Protein AF-A0A022RJA8-F1 (afdb_monomer)

Radius of gyration: 11.73 Å; Cα contacts (8 Å, |Δi|>4): 151; chains: 1; bounding box: 28×22×30 Å

InterPro domains:
  IPR001971 Small ribosomal subunit protein uS11 [PF00411] (4-78)
  IPR001971 Small ribosomal subunit protein uS11 [PIRSF002131] (3-77)
  IPR001971 Small ribosomal subunit protein uS11 [PTHR11759] (3-78)
  IPR036967 Small ribosomal subunit protein uS11 superfamily [G3DSA:3.30.420.80] (1-79)

Mean predicted aligned error: 3.62 Å

Solvent-accessible surface area (backbone atoms only — not comparable to full-atom values): 4341 Å² total; per-residue (Å²): 66,24,39,63,73,39,23,41,37,74,42,58,49,99,85,69,48,76,76,38,60,28,20,7,60,83,63,72,30,60,73,77,56,12,38,32,34,66,26,15,23,49,6,32,48,60,23,45,51,65,40,47,78,69,65,57,69,78,82,84,88,80,86,44,74,62,40,67,21,53,65,36,26,52,52,39,47,69,74,73,88

Secondary structure (DSSP, 8-state):
-B-SS-BEEEEE-TTS-EEEEEETTTTT--GGGGGSHHHHHHHHHHHHHHHHTTT---------S-STHHHHHHHHHHHH-

Nearest PDB structures (foldseek):
  8cgu-assembly1_K  TM=9.536E-01  e=6.733E-09  Escherichia coli BW25113
  8cdv-assembly1_V  TM=9.690E-01  e=7.734E-09  Bacillus subtilis subsp. subtilis str. 168
  8buu-assembly1_k  TM=9.671E-01  e=2.344E-08  Bacillus subtilis subsp. subtilis str. 168
  6yt9-assembly1_l  TM=9.618E-01  e=1.632E-07  Acinetobacter baumannii
  8rd8-assembly1_KU  TM=9.682E-01  e=3.044E-07  Psychrobacter urativorans

Organism: Erythranthe guttata (NCBI:txid4155)

Foldseek 3Di:
DAEQFKAKDFDADPVRHTPFIFMLVNLVQDDPRRNALVSLLSRLLVRLVSVVVVVDDDDDDDDDYDGPNVVSSVVSVVVRD

pLDDT: mean 88.87, std 4.22, range [74.38, 95.06]

Structure (mmCIF, N/CA/C/O backbone):
data_AF-A0A022RJA8-F1
#
_entry.id   AF-A0A022RJA8-F1
#
loop_
_atom_site.group_PDB
_atom_site.id
_atom_site.type_symbol
_atom_site.label_atom_id
_atom_site.label_alt_id
_atom_site.label_comp_id
_atom_site.label_asym_id
_atom_site.label_entity_id
_atom_site.label_seq_id
_atom_site.pdbx_PDB_ins_code
_atom_site.Cartn_x
_atom_site.Cartn_y
_atom_site.Cartn_z
_atom_site.occupancy
_atom_site.B_iso_or_equiv
_atom_site.auth_seq_id
_atom_site.auth_comp_id
_atom_site.auth_asym_id
_atom_site.auth_atom_id
_atom_site.pdbx_PDB_model_num
ATOM 1 N N . HIS A 1 1 ? -2.720 -6.277 -4.878 1.00 83.44 1 HIS A N 1
ATOM 2 C CA . HIS A 1 1 ? -2.407 -6.736 -6.243 1.00 83.44 1 HIS A CA 1
ATOM 3 C C . HIS A 1 1 ? -1.080 -6.136 -6.682 1.00 83.44 1 HIS A C 1
ATOM 5 O O . HIS A 1 1 ? -0.933 -4.920 -6.683 1.00 83.44 1 HIS A O 1
ATOM 11 N N . THR A 1 2 ? -0.105 -6.981 -6.997 1.00 81.31 2 THR A N 1
ATOM 12 C CA . THR A 1 2 ? 1.244 -6.580 -7.411 1.00 81.31 2 THR A CA 1
ATOM 13 C C . THR A 1 2 ? 1.445 -6.947 -8.874 1.00 81.31 2 THR A C 1
ATOM 15 O O . THR A 1 2 ? 1.361 -8.126 -9.218 1.00 81.31 2 THR A O 1
ATOM 18 N N . GLN A 1 3 ? 1.698 -5.949 -9.716 1.00 82.06 3 GLN A N 1
ATOM 19 C CA . GLN A 1 3 ? 2.125 -6.106 -11.106 1.00 82.06 3 GLN A CA 1
ATOM 20 C C . GLN A 1 3 ? 3.554 -5.564 -11.258 1.00 82.06 3 GLN A C 1
ATOM 22 O O . GLN A 1 3 ? 4.054 -4.852 -10.386 1.00 82.06 3 GLN A O 1
ATOM 27 N N . THR A 1 4 ? 4.205 -5.854 -12.383 1.00 79.50 4 THR A N 1
ATOM 28 C CA . THR A 1 4 ? 5.526 -5.296 -12.730 1.00 79.50 4 THR A CA 1
ATOM 29 C C . THR A 1 4 ? 5.513 -3.772 -12.826 1.00 79.50 4 THR A C 1
ATOM 31 O O . THR A 1 4 ? 6.497 -3.132 -12.473 1.00 79.50 4 THR A O 1
ATOM 34 N N . HIS A 1 5 ? 4.389 -3.192 -13.254 1.00 85.38 5 HIS A N 1
ATOM 35 C CA . HIS A 1 5 ? 4.280 -1.762 -13.544 1.00 85.38 5 HIS A CA 1
ATOM 36 C C . HIS A 1 5 ? 3.591 -0.942 -12.456 1.00 85.38 5 HIS A C 1
ATOM 3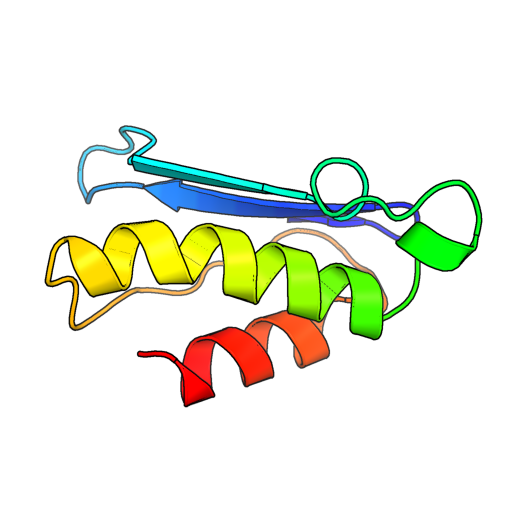8 O O . HIS A 1 5 ? 3.636 0.281 -12.523 1.00 85.38 5 HIS A O 1
ATOM 44 N N . ASN A 1 6 ? 2.907 -1.578 -11.501 1.00 85.38 6 ASN A N 1
ATOM 45 C CA . ASN A 1 6 ? 2.218 -0.892 -10.410 1.00 85.38 6 ASN A CA 1
ATOM 46 C C . ASN A 1 6 ? 1.888 -1.868 -9.274 1.00 85.38 6 ASN A C 1
ATOM 48 O O . ASN A 1 6 ? 1.634 -3.054 -9.496 1.00 85.38 6 ASN A O 1
ATOM 52 N N . THR A 1 7 ? 1.828 -1.353 -8.052 1.00 90.81 7 THR A N 1
ATOM 53 C CA . THR A 1 7 ? 1.306 -2.078 -6.894 1.00 90.81 7 THR A CA 1
ATOM 54 C C . THR A 1 7 ? 0.094 -1.342 -6.355 1.00 90.81 7 THR A C 1
ATOM 56 O O . THR A 1 7 ? 0.171 -0.156 -6.052 1.00 90.81 7 THR A O 1
ATOM 59 N N . ILE A 1 8 ? -1.017 -2.063 -6.232 1.00 93.00 8 ILE A N 1
ATOM 60 C CA . ILE A 1 8 ? -2.276 -1.571 -5.679 1.00 93.00 8 ILE A CA 1
ATOM 61 C C . ILE A 1 8 ? -2.574 -2.388 -4.427 1.00 93.00 8 ILE A C 1
ATOM 63 O O . ILE A 1 8 ? -2.645 -3.618 -4.479 1.00 93.00 8 ILE A O 1
ATOM 67 N N . VAL A 1 9 ? -2.755 -1.720 -3.300 1.00 93.00 9 VAL A N 1
ATOM 68 C CA . VAL A 1 9 ? -3.141 -2.312 -2.023 1.00 93.00 9 VAL A CA 1
ATOM 69 C C . VAL A 1 9 ? -4.583 -1.921 -1.754 1.00 93.00 9 VAL A C 1
ATOM 71 O O . VAL A 1 9 ? -4.937 -0.748 -1.796 1.00 93.00 9 VAL A O 1
ATOM 74 N N . THR A 1 10 ? -5.418 -2.918 -1.500 1.00 94.00 10 THR A N 1
ATOM 75 C CA . THR A 1 10 ? -6.836 -2.734 -1.198 1.00 94.00 10 THR A CA 1
ATOM 76 C C . THR A 1 10 ? -7.120 -3.468 0.090 1.00 94.00 10 THR A C 1
ATOM 78 O O . THR A 1 10 ? -6.744 -4.631 0.229 1.00 94.00 10 THR A O 1
ATOM 81 N N . ILE A 1 11 ? -7.770 -2.780 1.014 1.00 92.00 11 ILE A N 1
ATOM 82 C CA . ILE A 1 11 ? -8.161 -3.304 2.309 1.00 92.00 11 ILE A CA 1
ATOM 83 C C . ILE A 1 11 ? -9.676 -3.374 2.329 1.00 92.00 11 ILE A C 1
ATOM 85 O O . ILE A 1 11 ? -10.371 -2.404 2.008 1.00 92.00 11 ILE A O 1
ATOM 89 N N . THR A 1 12 ? -10.182 -4.542 2.695 1.00 92.75 12 THR A N 1
ATOM 90 C CA . THR A 1 12 ? -11.608 -4.827 2.742 1.00 92.75 12 THR A CA 1
ATOM 91 C C . THR A 1 12 ? -12.007 -5.322 4.119 1.00 92.75 12 THR A C 1
ATOM 93 O O . THR A 1 12 ? -11.228 -5.977 4.804 1.00 92.75 12 THR A O 1
ATOM 96 N N . ASP A 1 13 ? -13.252 -5.056 4.485 1.00 89.56 13 ASP A N 1
ATOM 97 C CA . ASP A 1 13 ? -13.935 -5.737 5.582 1.00 89.56 13 ASP A CA 1
ATOM 98 C C . ASP A 1 13 ? -14.209 -7.212 5.205 1.00 89.56 13 ASP A C 1
ATOM 100 O O . ASP A 1 13 ? -14.166 -7.580 4.027 1.00 89.56 13 ASP A O 1
ATOM 104 N N . VAL A 1 14 ? -14.570 -8.053 6.176 1.00 87.38 14 VAL A N 1
ATOM 105 C CA . VAL A 1 14 ? -14.903 -9.482 5.991 1.00 87.38 14 VAL A CA 1
ATOM 106 C C . VAL A 1 14 ? -16.056 -9.708 5.007 1.00 87.38 14 VAL A C 1
ATOM 108 O O . VAL A 1 14 ? -16.197 -10.777 4.424 1.00 87.38 14 VAL A O 1
ATOM 111 N N . ARG A 1 15 ? -16.876 -8.675 4.782 1.00 91.19 15 ARG A N 1
ATOM 112 C CA . ARG A 1 15 ? -17.977 -8.662 3.806 1.00 91.19 15 ARG A CA 1
ATOM 113 C C . ARG A 1 15 ? -17.536 -8.296 2.382 1.00 91.19 15 ARG A C 1
ATOM 115 O O . ARG A 1 15 ? -18.386 -8.150 1.511 1.00 91.19 15 ARG A O 1
ATOM 122 N N . GLY A 1 16 ? -16.242 -8.061 2.153 1.00 88.81 16 GLY A N 1
ATOM 123 C CA . GLY A 1 16 ? -15.683 -7.654 0.858 1.00 88.81 16 GLY A CA 1
ATOM 124 C C . GLY A 1 16 ? -15.867 -6.171 0.514 1.00 88.81 16 GLY A C 1
ATOM 125 O O . GLY A 1 16 ? -15.566 -5.757 -0.603 1.00 88.81 16 GLY A O 1
ATOM 126 N N . ARG A 1 17 ? -16.347 -5.348 1.454 1.00 92.31 17 ARG A N 1
ATOM 127 C CA . ARG A 1 17 ? -16.486 -3.896 1.252 1.00 92.31 17 ARG A CA 1
ATOM 128 C C . ARG A 1 17 ? -15.125 -3.225 1.379 1.00 92.31 17 ARG A C 1
ATOM 130 O O . ARG A 1 17 ? -14.431 -3.465 2.363 1.00 92.31 17 ARG A O 1
ATOM 137 N N . VAL A 1 18 ? -14.762 -2.381 0.416 1.00 93.12 18 VAL A N 1
ATOM 138 C CA . VAL A 1 18 ? -13.497 -1.631 0.443 1.00 93.12 18 VAL A CA 1
ATOM 139 C C . VAL A 1 18 ? -13.554 -0.570 1.540 1.00 93.12 18 VAL A C 1
ATOM 141 O O . VAL A 1 18 ? -14.445 0.274 1.534 1.00 93.12 18 VAL A O 1
ATOM 144 N N . VAL A 1 19 ? -12.597 -0.627 2.465 1.00 91.88 19 VAL A N 1
ATOM 145 C CA . VAL A 1 19 ? -12.437 0.343 3.561 1.00 91.88 19 VAL A CA 1
ATOM 146 C C . VAL A 1 19 ? -11.396 1.393 3.185 1.00 91.88 19 VAL A C 1
ATOM 148 O O . VAL A 1 19 ? -11.605 2.585 3.379 1.00 91.88 19 VAL A O 1
ATOM 151 N N . SER A 1 20 ? -10.278 0.945 2.614 1.00 92.94 20 SER A N 1
ATOM 152 C CA . SER A 1 20 ? -9.183 1.803 2.171 1.00 92.94 20 SER A CA 1
ATOM 153 C C . SER A 1 20 ? -8.463 1.158 0.994 1.00 92.94 20 SER A C 1
ATOM 155 O O . SER A 1 20 ? -8.430 -0.067 0.853 1.00 92.94 20 SER A O 1
ATOM 157 N N . TRP A 1 21 ? -7.873 1.978 0.134 1.00 94.56 21 TRP A N 1
ATOM 158 C CA . TRP A 1 21 ? -6.995 1.511 -0.923 1.00 94.56 21 TRP A CA 1
ATOM 159 C C . TRP A 1 21 ? -5.955 2.575 -1.251 1.00 94.56 21 T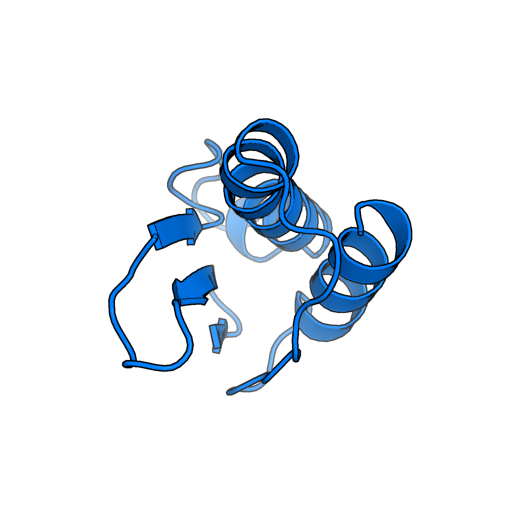RP A C 1
ATOM 161 O O . TRP A 1 21 ? -6.176 3.771 -1.080 1.00 94.56 21 TRP A O 1
ATOM 171 N N . SER A 1 22 ? -4.806 2.132 -1.739 1.00 95.06 22 SER A N 1
ATOM 172 C CA . SER A 1 22 ? -3.775 3.012 -2.269 1.00 95.06 22 SER A CA 1
ATOM 173 C C . SER A 1 22 ? -2.930 2.266 -3.293 1.00 95.06 22 SER A C 1
ATOM 175 O O . SER A 1 22 ? -2.924 1.039 -3.365 1.00 95.06 22 SER A O 1
ATOM 177 N N . SER A 1 23 ? -2.222 3.010 -4.124 1.00 94.25 23 SER A N 1
ATOM 178 C CA . SER A 1 23 ? -1.357 2.506 -5.180 1.00 94.25 23 SER A CA 1
ATOM 179 C C . SER A 1 23 ? -0.060 3.305 -5.238 1.00 94.25 23 SER A C 1
ATOM 181 O O . SER A 1 23 ? 0.062 4.363 -4.609 1.00 94.25 23 SER A O 1
ATOM 183 N N . ALA A 1 24 ? 0.918 2.822 -6.004 1.00 92.62 24 ALA A N 1
ATOM 184 C CA . ALA A 1 24 ? 2.145 3.580 -6.227 1.00 92.62 24 ALA A CA 1
ATOM 185 C C . ALA A 1 24 ? 1.852 4.935 -6.908 1.00 92.62 24 ALA A C 1
ATOM 187 O O . ALA A 1 24 ? 2.424 5.951 -6.516 1.00 92.62 24 ALA A O 1
ATOM 188 N N . ASP A 1 25 ? 0.899 4.971 -7.847 1.00 90.50 25 ASP A N 1
ATOM 189 C CA . ASP A 1 25 ? 0.495 6.200 -8.545 1.00 90.50 25 ASP A CA 1
ATOM 190 C C . ASP A 1 25 ? -0.173 7.213 -7.596 1.00 90.50 25 ASP A C 1
ATOM 192 O O . ASP A 1 25 ? 0.204 8.386 -7.573 1.00 90.50 25 ASP A O 1
ATOM 196 N N . THR A 1 26 ? -1.118 6.769 -6.756 1.00 92.19 26 THR A N 1
ATOM 197 C CA . THR A 1 26 ? -1.773 7.642 -5.755 1.00 92.19 26 THR A CA 1
ATOM 198 C C . THR A 1 26 ? -0.824 8.076 -4.641 1.00 92.19 26 THR A C 1
ATOM 200 O O . THR A 1 26 ? -1.082 9.068 -3.969 1.00 92.19 26 THR A O 1
ATOM 203 N N . SER A 1 27 ? 0.295 7.368 -4.466 1.00 90.94 27 SER A N 1
ATOM 204 C CA . SER A 1 27 ? 1.373 7.731 -3.540 1.00 90.94 27 SER A CA 1
ATOM 205 C C . SER A 1 27 ? 2.411 8.677 -4.165 1.00 90.94 27 SER A C 1
ATOM 207 O O . SER A 1 27 ? 3.465 8.905 -3.577 1.00 90.94 27 SER A O 1
ATOM 209 N N . GLY A 1 28 ? 2.135 9.225 -5.356 1.00 91.44 28 GLY A N 1
ATOM 210 C CA . GLY A 1 28 ? 2.958 10.248 -6.007 1.00 91.44 28 GLY A CA 1
ATOM 211 C C . GLY A 1 28 ? 4.104 9.710 -6.870 1.00 91.44 28 GLY A C 1
ATOM 212 O O . GLY A 1 28 ? 4.875 10.499 -7.421 1.00 91.44 28 GLY A O 1
ATOM 213 N N . PHE A 1 29 ? 4.226 8.391 -7.041 1.00 93.69 29 PHE A N 1
ATOM 214 C CA . PHE A 1 29 ? 5.244 7.802 -7.909 1.00 93.69 29 PHE A CA 1
ATOM 215 C C . PHE A 1 29 ? 4.730 7.717 -9.347 1.00 93.69 29 PHE A C 1
ATOM 217 O O . PHE A 1 29 ? 3.659 7.184 -9.598 1.00 93.69 29 PHE A O 1
ATOM 224 N N . LYS A 1 30 ? 5.510 8.219 -10.310 1.00 90.31 30 LYS A N 1
ATOM 225 C CA . LYS A 1 30 ? 5.177 8.188 -11.746 1.00 90.31 30 LYS A CA 1
ATOM 226 C C . LYS A 1 30 ? 6.279 7.512 -12.5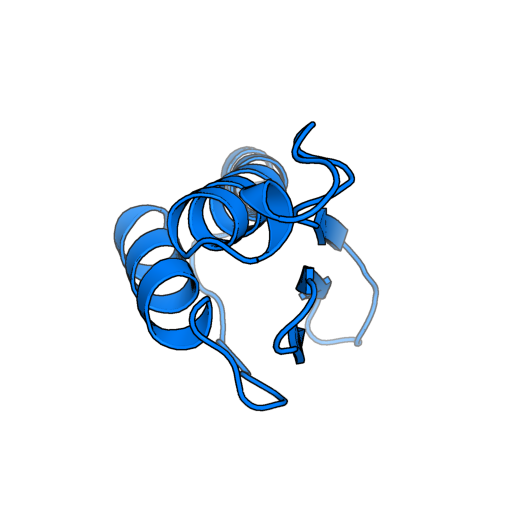63 1.00 90.31 30 LYS A C 1
ATOM 228 O O . LYS A 1 30 ? 7.451 7.528 -12.176 1.00 90.31 30 LYS A O 1
ATOM 233 N N . GLY A 1 31 ? 5.907 6.953 -13.717 1.00 89.12 31 GLY A N 1
ATOM 234 C CA . GLY A 1 31 ? 6.834 6.271 -14.630 1.00 89.12 31 GLY A CA 1
ATOM 235 C C . GLY A 1 31 ? 7.585 5.130 -13.938 1.00 89.12 31 GLY A C 1
ATOM 236 O O . GLY A 1 31 ? 7.037 4.482 -13.053 1.00 89.12 31 GLY A O 1
ATOM 237 N N . LYS A 1 32 ? 8.867 4.927 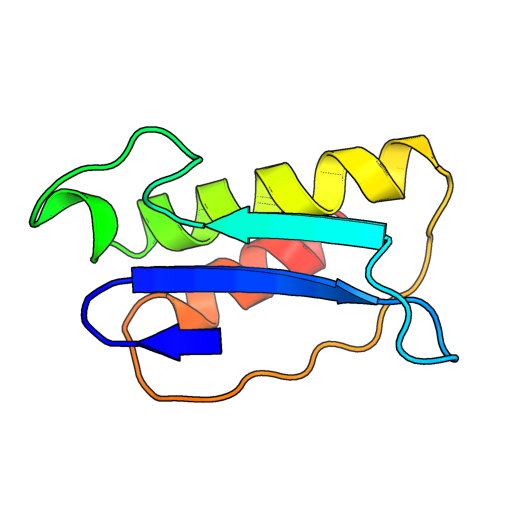-14.265 1.00 89.38 32 LYS A N 1
ATOM 238 C CA . LYS A 1 32 ? 9.688 3.849 -13.675 1.00 89.38 32 LYS A CA 1
ATOM 239 C C . LYS A 1 32 ? 9.772 3.880 -12.143 1.00 89.38 32 LYS A C 1
ATOM 241 O O . LYS A 1 32 ? 9.986 2.846 -11.522 1.00 89.38 32 LYS A O 1
ATOM 246 N N . LYS A 1 33 ? 9.579 5.042 -11.501 1.00 89.69 33 LYS A N 1
ATOM 247 C CA . LYS A 1 33 ? 9.635 5.150 -10.031 1.00 89.69 33 LYS A CA 1
ATOM 248 C C . LYS A 1 33 ? 8.519 4.356 -9.346 1.00 89.69 33 LYS A C 1
ATOM 250 O O . LYS A 1 33 ? 8.725 3.883 -8.232 1.00 89.69 33 LYS A O 1
ATOM 255 N N . ARG A 1 34 ? 7.369 4.172 -10.005 1.00 90.62 34 ARG A N 1
ATOM 256 C CA . ARG A 1 34 ? 6.224 3.430 -9.451 1.00 90.62 34 ARG A CA 1
ATOM 257 C C . ARG A 1 34 ? 6.426 1.909 -9.452 1.00 90.62 34 ARG A C 1
ATOM 259 O O . ARG A 1 34 ? 5.738 1.196 -8.733 1.00 90.62 34 ARG A O 1
ATOM 266 N N . GLU A 1 35 ? 7.385 1.426 -10.238 1.00 90.25 35 GLU A N 1
ATOM 267 C CA . GLU A 1 35 ? 7.731 0.003 -10.380 1.00 90.25 35 GLU A CA 1
ATOM 268 C C . GLU A 1 35 ? 8.689 -0.469 -9.272 1.00 90.25 35 GLU A C 1
ATOM 270 O O . GLU A 1 35 ? 9.064 -1.639 -9.200 1.00 90.25 35 GLU A O 1
ATOM 275 N N . THR A 1 36 ? 9.105 0.448 -8.395 1.00 91.50 36 THR A N 1
ATOM 276 C CA . THR A 1 36 ? 10.088 0.173 -7.349 1.00 91.50 36 THR A CA 1
ATOM 277 C C . THR A 1 36 ? 9.450 -0.458 -6.105 1.00 91.50 36 THR A C 1
ATOM 279 O O . THR A 1 36 ? 8.309 -0.136 -5.754 1.00 91.50 36 THR A O 1
ATOM 282 N N . PRO A 1 37 ? 10.201 -1.291 -5.357 1.00 91.19 37 PRO A N 1
ATOM 283 C CA . PRO A 1 37 ? 9.750 -1.816 -4.067 1.00 91.19 37 PRO A CA 1
ATOM 284 C C . PRO A 1 37 ? 9.380 -0.713 -3.066 1.00 91.19 37 PRO A C 1
ATOM 286 O O . PRO A 1 37 ? 8.437 -0.866 -2.295 1.00 91.19 37 PRO A O 1
ATOM 289 N N . PHE A 1 38 ? 10.082 0.423 -3.107 1.00 91.69 38 PHE A N 1
ATOM 290 C CA . PHE A 1 38 ? 9.803 1.562 -2.234 1.00 91.69 38 PHE A CA 1
ATOM 291 C C . PHE A 1 38 ? 8.430 2.188 -2.513 1.00 91.69 38 PHE A C 1
ATOM 293 O O . PHE A 1 38 ? 7.687 2.497 -1.583 1.00 91.69 38 PHE A O 1
ATOM 300 N N . ALA A 1 39 ? 8.047 2.315 -3.785 1.00 92.88 39 ALA A N 1
ATOM 301 C CA . ALA A 1 39 ? 6.721 2.807 -4.142 1.00 92.88 39 ALA A CA 1
ATOM 302 C C . ALA A 1 39 ? 5.611 1.839 -3.689 1.00 92.88 39 ALA A C 1
ATOM 304 O O . ALA A 1 39 ? 4.575 2.274 -3.187 1.00 92.88 39 ALA A O 1
ATOM 305 N N . ALA A 1 40 ? 5.854 0.528 -3.794 1.00 92.31 40 ALA A N 1
ATOM 306 C CA . ALA A 1 40 ? 4.950 -0.504 -3.285 1.00 92.31 40 ALA A CA 1
ATOM 307 C C . ALA A 1 40 ? 4.818 -0.482 -1.751 1.00 92.31 40 ALA A C 1
ATOM 309 O O . ALA A 1 40 ? 3.720 -0.660 -1.220 1.00 92.31 40 ALA A O 1
ATOM 310 N N . GLN A 1 41 ? 5.919 -0.227 -1.038 1.00 92.69 41 GLN A N 1
ATOM 311 C CA . GLN A 1 41 ? 5.910 -0.022 0.409 1.00 92.69 41 GLN A CA 1
ATOM 312 C C . GLN A 1 41 ? 5.087 1.214 0.781 1.00 92.69 41 GLN A C 1
ATOM 314 O O . GLN A 1 41 ? 4.239 1.130 1.663 1.00 92.69 41 GLN A O 1
ATOM 319 N N .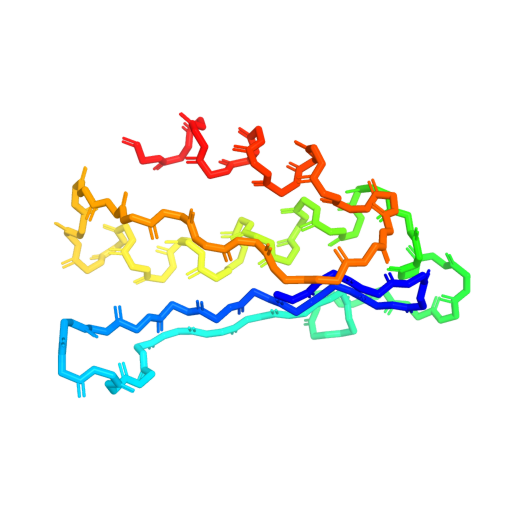 MET A 1 42 ? 5.285 2.340 0.095 1.00 94.12 42 MET A N 1
ATOM 320 C CA . MET A 1 42 ? 4.542 3.569 0.379 1.00 94.12 42 MET A CA 1
ATOM 321 C C . MET A 1 42 ? 3.039 3.403 0.121 1.00 94.12 42 MET A C 1
ATOM 323 O O . MET A 1 42 ? 2.224 3.826 0.937 1.00 94.12 42 MET A O 1
ATOM 327 N N . ALA A 1 43 ? 2.668 2.720 -0.966 1.00 93.44 43 ALA A N 1
ATOM 328 C CA . ALA A 1 43 ? 1.279 2.372 -1.250 1.00 93.44 43 ALA A CA 1
ATOM 329 C C . ALA A 1 43 ? 0.658 1.539 -0.117 1.00 93.44 43 ALA A C 1
ATOM 331 O O . ALA A 1 43 ? -0.451 1.830 0.327 1.00 93.44 43 ALA A O 1
ATOM 332 N N . ALA A 1 44 ? 1.386 0.540 0.392 1.00 92.81 44 ALA A N 1
ATOM 333 C CA . ALA A 1 44 ? 0.937 -0.274 1.517 1.00 92.81 44 ALA A CA 1
ATOM 334 C C . ALA A 1 44 ? 0.762 0.559 2.792 1.00 92.81 44 ALA A C 1
ATOM 336 O O . ALA A 1 44 ? -0.307 0.535 3.394 1.00 92.81 44 ALA A O 1
ATOM 337 N N . THR A 1 45 ? 1.769 1.353 3.156 1.00 92.75 45 THR A N 1
ATOM 338 C CA . THR A 1 45 ? 1.726 2.233 4.329 1.00 92.75 45 THR A CA 1
ATOM 339 C C . THR A 1 45 ? 0.548 3.201 4.271 1.00 92.75 45 THR A C 1
ATOM 341 O O . THR A 1 45 ? -0.160 3.363 5.260 1.00 92.75 45 THR A O 1
ATOM 344 N N . ASN A 1 46 ? 0.303 3.813 3.111 1.00 93.50 46 ASN A N 1
ATOM 345 C CA . ASN A 1 46 ? -0.792 4.762 2.929 1.00 93.50 46 ASN A CA 1
ATOM 346 C C . ASN A 1 46 ? -2.165 4.097 3.078 1.00 93.50 46 ASN A C 1
ATOM 348 O O . ASN A 1 46 ? -3.032 4.662 3.734 1.00 93.50 46 ASN A O 1
ATOM 352 N N . ALA A 1 47 ? -2.356 2.895 2.523 1.00 92.81 47 ALA A N 1
ATOM 353 C CA . ALA A 1 47 ? -3.607 2.160 2.702 1.00 92.81 47 ALA A CA 1
ATOM 354 C C . ALA A 1 47 ? -3.830 1.769 4.175 1.00 92.81 47 ALA A C 1
ATOM 356 O O . ALA A 1 47 ? -4.948 1.876 4.680 1.00 92.81 47 ALA A O 1
ATOM 357 N N . ILE A 1 48 ? -2.763 1.338 4.859 1.00 92.12 48 ILE A N 1
ATOM 358 C CA . ILE A 1 48 ? -2.817 0.824 6.233 1.00 92.12 48 ILE A CA 1
ATOM 359 C C . ILE A 1 48 ? -3.027 1.926 7.262 1.00 92.12 48 ILE A C 1
ATOM 361 O O . ILE A 1 48 ? -3.812 1.736 8.181 1.00 92.12 48 ILE A O 1
ATOM 365 N N . ARG A 1 49 ? -2.377 3.084 7.120 1.00 90.25 49 ARG A N 1
ATOM 366 C CA . ARG A 1 49 ? -2.540 4.196 8.073 1.00 90.25 49 ARG A CA 1
ATOM 367 C C . ARG A 1 49 ? -4.012 4.514 8.328 1.00 90.25 49 ARG A C 1
ATOM 369 O O . ARG A 1 49 ? -4.433 4.548 9.475 1.00 90.25 49 ARG A O 1
ATOM 376 N N . THR A 1 50 ? -4.811 4.590 7.262 1.00 86.88 50 THR A N 1
ATOM 377 C CA . THR A 1 50 ? -6.253 4.850 7.354 1.00 86.88 50 THR A CA 1
ATOM 378 C C . THR A 1 50 ? -7.010 3.824 8.201 1.00 86.88 50 THR A C 1
ATOM 380 O O . THR A 1 50 ? -7.970 4.196 8.864 1.00 86.88 50 THR A O 1
ATOM 383 N N . ILE A 1 51 ? -6.616 2.546 8.187 1.00 89.19 51 ILE A N 1
ATOM 384 C CA . ILE A 1 51 ? -7.303 1.504 8.970 1.00 89.19 51 ILE A CA 1
ATOM 385 C C . ILE A 1 51 ? -6.747 1.348 10.387 1.00 89.19 51 ILE A C 1
ATOM 387 O O . ILE A 1 51 ? -7.494 0.968 11.286 1.00 89.19 51 ILE A O 1
ATOM 391 N N . VAL A 1 52 ? -5.468 1.664 10.605 1.00 88.38 52 VAL A N 1
ATOM 392 C CA . VAL A 1 52 ? -4.868 1.699 11.947 1.00 88.38 52 VAL A CA 1
ATOM 393 C C . VAL A 1 52 ? -5.519 2.814 12.758 1.00 88.38 52 VAL A C 1
ATOM 395 O O . VAL A 1 52 ? -5.929 2.578 13.892 1.00 88.38 52 VAL A O 1
ATOM 398 N N . ASP A 1 53 ? -5.742 3.977 12.141 1.00 86.38 53 ASP A N 1
ATOM 399 C CA . ASP A 1 53 ? -6.475 5.091 12.752 1.00 86.38 53 ASP A CA 1
ATOM 400 C C . ASP A 1 53 ? -7.938 4.721 13.083 1.00 86.38 53 ASP A C 1
ATOM 402 O O . ASP A 1 53 ? -8.540 5.288 13.992 1.00 86.38 53 ASP A O 1
ATOM 406 N N . GLN A 1 54 ? -8.511 3.735 12.380 1.00 86.44 54 GLN A N 1
ATOM 407 C CA . GLN A 1 54 ? -9.848 3.181 12.644 1.00 86.44 54 GLN A CA 1
ATOM 408 C C . GLN A 1 54 ? -9.847 2.039 13.679 1.00 86.44 54 GLN A C 1
ATOM 410 O O . GLN A 1 54 ? -10.907 1.496 13.989 1.00 86.44 54 GLN A O 1
ATOM 415 N N . GLY A 1 55 ? -8.684 1.661 14.220 1.00 86.62 55 GLY A N 1
ATOM 416 C CA . GLY A 1 55 ? -8.557 0.638 15.259 1.00 86.62 55 GLY A CA 1
ATOM 417 C C . GLY A 1 55 ? -8.480 -0.806 14.753 1.00 86.62 55 GLY A C 1
ATOM 418 O O . GLY A 1 55 ? -8.681 -1.731 15.543 1.00 86.62 55 GLY A O 1
ATOM 419 N N . MET A 1 56 ? -8.187 -1.047 13.468 1.00 84.69 56 MET A N 1
ATOM 420 C CA . MET A 1 56 ? -7.904 -2.409 12.998 1.00 84.69 56 MET A CA 1
ATOM 421 C C . MET A 1 56 ? -6.603 -2.941 13.616 1.00 84.69 56 MET A C 1
ATOM 423 O O . MET A 1 56 ? -5.545 -2.342 13.460 1.00 84.69 56 MET A O 1
ATOM 427 N N . GLN A 1 57 ? -6.683 -4.104 14.270 1.00 84.31 57 GLN A N 1
ATOM 428 C CA . GLN A 1 57 ? -5.539 -4.761 14.928 1.00 84.31 57 GLN A CA 1
ATOM 429 C C . GLN A 1 57 ? -5.079 -6.047 14.241 1.00 84.31 57 GLN A C 1
ATOM 431 O O . GLN A 1 57 ? -4.015 -6.575 14.545 1.00 84.31 57 GLN A O 1
ATOM 436 N N . ARG A 1 58 ? -5.912 -6.625 13.373 1.00 85.56 58 ARG A N 1
ATOM 437 C CA . ARG A 1 58 ? -5.611 -7.880 12.682 1.00 85.56 58 ARG A CA 1
ATOM 438 C C . ARG A 1 58 ? -6.128 -7.811 11.266 1.00 85.56 58 ARG A C 1
ATOM 440 O O . ARG A 1 58 ? -7.254 -7.377 11.036 1.00 85.56 58 ARG A O 1
ATOM 447 N N . VAL A 1 59 ? -5.309 -8.287 10.340 1.00 86.56 59 VAL A N 1
ATOM 448 C CA . VAL A 1 59 ? -5.659 -8.390 8.928 1.00 86.56 59 VAL A CA 1
ATOM 449 C C . VAL A 1 59 ? -5.156 -9.706 8.365 1.00 86.56 59 VAL A C 1
ATOM 451 O O . VAL A 1 59 ? -4.110 -10.215 8.766 1.00 86.56 59 VAL A O 1
ATOM 454 N N . GLU A 1 60 ? -5.894 -10.236 7.401 1.00 88.62 60 GLU A N 1
ATOM 455 C CA . GLU A 1 60 ? -5.430 -11.327 6.559 1.00 88.62 60 GLU A CA 1
ATOM 456 C C . GLU A 1 60 ? -4.858 -10.746 5.263 1.00 88.62 60 GLU A C 1
ATOM 458 O O . GLU A 1 60 ? -5.472 -9.892 4.618 1.00 88.62 60 GLU A O 1
ATOM 463 N N . VAL A 1 61 ? -3.659 -11.187 4.881 1.00 89.50 61 VAL A N 1
ATOM 464 C CA . VAL A 1 61 ? -2.956 -10.648 3.714 1.00 89.50 61 VAL A CA 1
ATOM 465 C C . VAL A 1 61 ? -3.064 -11.616 2.546 1.00 89.50 61 VAL A C 1
ATOM 467 O O . VAL A 1 61 ? -2.466 -12.688 2.552 1.00 89.50 61 VAL A O 1
ATOM 470 N N . MET A 1 62 ? -3.757 -11.192 1.490 1.00 90.00 62 MET A N 1
ATOM 471 C CA . MET A 1 62 ? -3.825 -11.925 0.227 1.00 90.00 62 MET A CA 1
ATOM 472 C C . MET A 1 62 ? -3.044 -11.195 -0.870 1.00 90.00 62 MET A C 1
ATOM 474 O O . MET A 1 62 ? -3.379 -10.072 -1.259 1.00 90.00 62 MET A O 1
ATOM 478 N N . ILE A 1 63 ? -2.033 -11.857 -1.441 1.00 87.81 63 ILE A N 1
ATOM 479 C CA . ILE A 1 6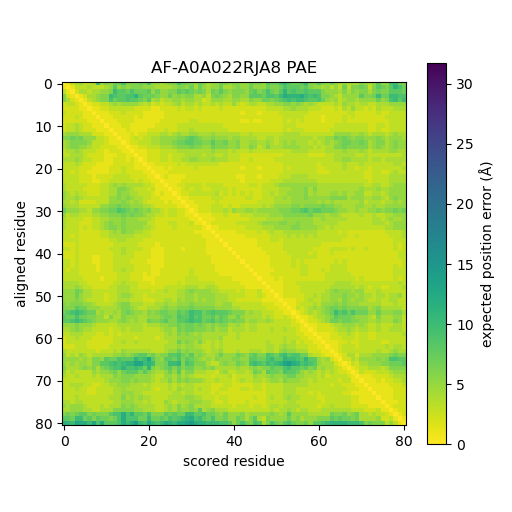3 ? -1.207 -11.279 -2.506 1.00 87.81 63 ILE A CA 1
ATOM 480 C C . ILE A 1 63 ? -1.470 -11.953 -3.853 1.00 87.81 63 ILE A C 1
ATOM 482 O O . ILE A 1 63 ? -1.158 -13.123 -4.064 1.00 87.81 63 ILE A O 1
ATOM 486 N N . LYS A 1 64 ? -1.950 -11.158 -4.813 1.00 88.19 64 LYS A N 1
ATOM 487 C CA . LYS A 1 64 ? -2.189 -11.567 -6.205 1.00 88.19 64 LYS A CA 1
ATOM 488 C C . LYS A 1 64 ? -1.194 -10.908 -7.161 1.00 88.19 64 LYS A C 1
ATOM 490 O O . LYS A 1 64 ? -0.992 -9.699 -7.048 1.00 88.19 64 LYS A O 1
ATOM 495 N N . GLY A 1 65 ? -0.721 -11.664 -8.154 1.00 84.31 65 GLY A N 1
ATOM 496 C CA . GLY A 1 65 ? 0.157 -11.191 -9.237 1.00 84.31 65 GLY A CA 1
ATOM 497 C C . GLY A 1 65 ? 1.653 -11.29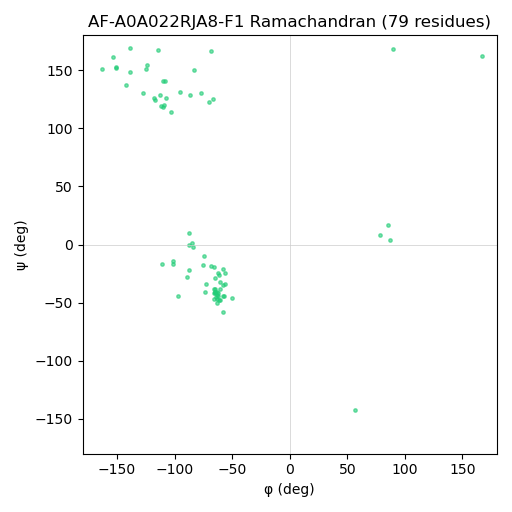1 -8.916 1.00 84.31 65 GLY A C 1
ATOM 498 O O . GLY A 1 65 ? 2.023 -11.556 -7.778 1.00 84.31 65 GLY A O 1
ATOM 499 N N . PHE A 1 66 ? 2.510 -11.104 -9.919 1.00 79.75 66 PHE A N 1
ATOM 500 C CA . PHE A 1 66 ? 3.971 -11.148 -9.801 1.00 79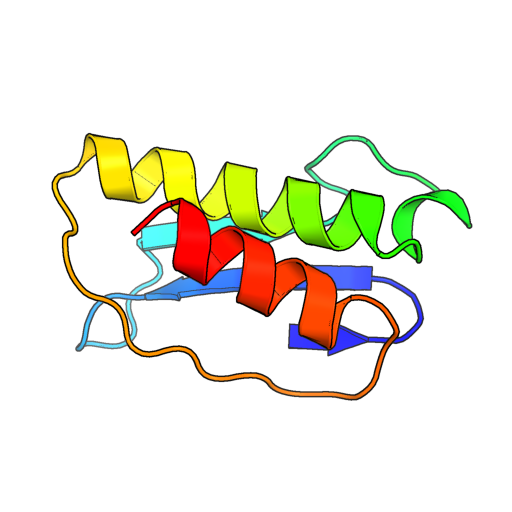.75 66 PHE A CA 1
ATOM 501 C C . PHE A 1 66 ? 4.563 -9.734 -9.927 1.00 79.75 66 PHE A C 1
ATOM 503 O O . PHE A 1 66 ? 4.085 -8.923 -10.718 1.00 79.75 66 PHE A O 1
ATOM 510 N N . GLY A 1 67 ? 5.590 -9.413 -9.136 1.00 81.25 67 GLY A N 1
ATOM 511 C CA . GLY A 1 67 ? 6.238 -8.100 -9.180 1.00 81.25 67 GLY A CA 1
ATOM 512 C C . GLY A 1 67 ? 7.160 -7.835 -7.991 1.00 81.25 67 GLY A C 1
ATOM 513 O O . GLY A 1 67 ? 7.051 -8.483 -6.953 1.00 81.25 67 GLY A O 1
ATOM 514 N N . LEU A 1 68 ? 8.048 -6.850 -8.138 1.00 80.75 68 LEU A N 1
ATOM 515 C CA . LEU A 1 68 ? 9.069 -6.489 -7.142 1.00 80.75 68 LEU A CA 1
ATOM 516 C C . LEU A 1 68 ? 8.482 -5.933 -5.832 1.00 80.75 68 LEU A C 1
ATOM 518 O O . LEU A 1 68 ? 9.141 -5.941 -4.797 1.00 80.75 68 LEU A O 1
ATOM 522 N N . GLY A 1 69 ? 7.230 -5.466 -5.860 1.00 82.88 69 GLY A N 1
ATOM 523 C CA . GLY A 1 69 ? 6.539 -4.917 -4.693 1.00 82.88 69 GLY A CA 1
ATOM 524 C C . GLY A 1 69 ? 6.073 -5.952 -3.665 1.00 82.88 69 GLY A C 1
ATOM 525 O O . GLY A 1 69 ? 5.657 -5.567 -2.579 1.00 82.88 69 GLY A O 1
ATOM 526 N N . ARG A 1 70 ? 6.139 -7.254 -3.978 1.00 88.50 70 ARG A N 1
ATOM 527 C CA . ARG A 1 70 ? 5.533 -8.332 -3.176 1.00 88.50 70 ARG A CA 1
ATOM 528 C C . ARG A 1 70 ? 6.047 -8.376 -1.736 1.00 88.50 70 ARG A C 1
ATOM 530 O O . ARG A 1 70 ? 5.270 -8.206 -0.796 1.00 88.50 70 ARG A O 1
ATOM 537 N N . ASP A 1 71 ? 7.357 -8.529 -1.578 1.00 88.56 71 ASP A N 1
ATOM 538 C CA . ASP A 1 71 ? 7.988 -8.630 -0.260 1.00 88.56 71 ASP A CA 1
ATOM 539 C C . ASP A 1 71 ? 8.005 -7.287 0.469 1.00 88.56 71 ASP A C 1
ATOM 541 O O . ASP A 1 71 ? 7.852 -7.238 1.688 1.00 88.56 71 ASP A O 1
ATOM 545 N N . ALA A 1 72 ? 8.154 -6.186 -0.271 1.00 87.44 72 ALA A N 1
ATOM 546 C CA . ALA A 1 72 ? 8.148 -4.844 0.298 1.00 87.44 72 ALA A CA 1
ATOM 547 C C . ALA A 1 72 ? 6.790 -4.502 0.928 1.00 87.44 72 ALA A C 1
ATOM 549 O O . ALA A 1 72 ? 6.739 -4.027 2.061 1.00 87.44 72 ALA A O 1
ATOM 550 N N . THR A 1 73 ? 5.689 -4.811 0.237 1.00 88.31 73 THR A N 1
ATOM 551 C CA . THR A 1 73 ? 4.331 -4.647 0.765 1.00 88.31 73 THR A CA 1
ATOM 552 C C . THR A 1 73 ? 4.086 -5.546 1.976 1.00 88.31 73 THR A C 1
ATOM 554 O O . THR A 1 73 ? 3.558 -5.068 2.976 1.00 88.31 73 THR A O 1
ATOM 557 N N . LEU A 1 74 ? 4.507 -6.817 1.939 1.00 89.62 74 LEU A N 1
ATOM 558 C CA . LEU A 1 74 ? 4.339 -7.735 3.072 1.00 89.62 74 LEU A CA 1
ATOM 559 C C . LEU A 1 74 ? 5.097 -7.253 4.320 1.00 89.62 74 LEU A C 1
ATOM 561 O O . LEU A 1 74 ? 4.546 -7.251 5.420 1.00 89.62 74 LEU A O 1
ATOM 565 N N . ARG A 1 75 ? 6.347 -6.803 4.153 1.00 89.44 75 ARG A N 1
ATOM 566 C CA . ARG A 1 75 ? 7.149 -6.233 5.247 1.00 89.44 75 ARG A CA 1
ATOM 567 C C . ARG A 1 75 ? 6.514 -4.971 5.820 1.00 89.44 75 ARG A C 1
ATOM 569 O O . ARG A 1 75 ? 6.501 -4.817 7.035 1.00 89.44 75 ARG A O 1
ATOM 576 N N . ALA A 1 76 ? 5.980 -4.100 4.962 1.00 88.06 76 ALA A N 1
ATOM 577 C CA . ALA A 1 76 ? 5.283 -2.893 5.391 1.00 88.06 76 ALA A CA 1
ATOM 578 C C . ALA A 1 76 ? 4.060 -3.233 6.248 1.00 88.06 76 ALA A C 1
ATOM 580 O O . ALA A 1 76 ? 3.912 -2.687 7.335 1.00 88.06 76 ALA A O 1
ATOM 581 N N . ILE A 1 77 ? 3.229 -4.178 5.790 1.00 87.88 77 ILE A N 1
ATOM 582 C CA . ILE A 1 77 ? 2.036 -4.604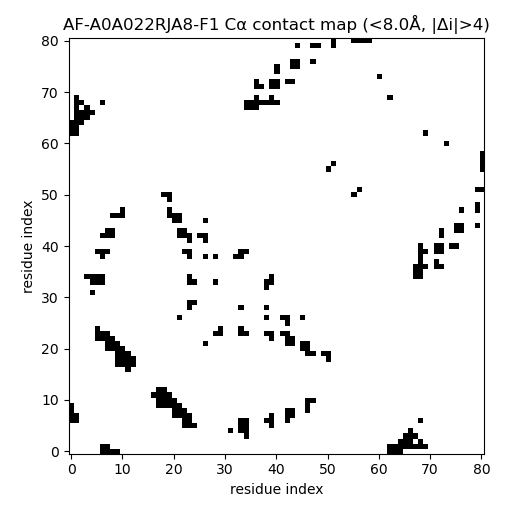 6.528 1.00 87.88 77 ILE A CA 1
ATOM 583 C C . ILE A 1 77 ? 2.412 -5.188 7.887 1.00 87.88 77 ILE A C 1
ATOM 585 O O . ILE A 1 77 ? 1.865 -4.762 8.895 1.00 87.88 77 ILE A O 1
ATOM 589 N N . ARG A 1 78 ? 3.393 -6.096 7.923 1.00 86.62 78 ARG A N 1
ATOM 590 C CA . ARG A 1 78 ? 3.837 -6.762 9.156 1.00 86.62 78 ARG A CA 1
ATOM 591 C C . ARG A 1 78 ? 4.391 -5.805 10.218 1.00 86.62 78 ARG A C 1
ATOM 593 O O . ARG A 1 78 ? 4.420 -6.160 11.387 1.00 86.62 78 ARG A O 1
ATOM 600 N N . PHE A 1 79 ? 4.922 -4.652 9.817 1.00 83.81 79 PHE A N 1
ATOM 601 C CA . PHE A 1 79 ? 5.465 -3.674 10.761 1.00 83.81 79 PHE A CA 1
ATOM 602 C C . PHE A 1 79 ? 4.402 -2.693 11.276 1.00 83.81 79 PHE A C 1
ATOM 604 O O . PHE A 1 79 ? 4.604 -2.068 12.311 1.00 83.81 79 PHE A O 1
ATOM 611 N N . LEU A 1 80 ? 3.300 -2.519 10.540 1.00 79.00 80 LEU A N 1
ATOM 612 C CA . LEU A 1 80 ? 2.295 -1.488 10.810 1.00 79.00 80 LEU A CA 1
ATOM 613 C C . LEU A 1 80 ? 1.041 -2.012 11.527 1.00 79.00 80 LEU A C 1
ATOM 615 O O . LEU A 1 80 ? 0.289 -1.195 12.053 1.00 79.00 80 LEU A O 1
ATOM 619 N N . ILE A 1 81 ? 0.816 -3.329 11.529 1.00 74.38 81 ILE A N 1
ATOM 620 C CA . ILE A 1 81 ? -0.289 -4.035 12.201 1.00 74.38 81 ILE A CA 1
ATOM 621 C C . ILE A 1 81 ? 0.314 -5.174 13.014 1.00 74.38 81 ILE A C 1
ATOM 623 O O . ILE A 1 81 ? -0.051 -5.302 14.201 1.00 74.38 81 ILE A O 1
#

Sequence (81 aa):
HTQTHNTIVTITDVRGRVVSWSSADTSGFKGKKRETPFAAQMAATNAIRTIVDQGMQRVEVMIKGFGLGRDATLRAIRFLI